Protein AF-A0A1G7AHA1-F1 (afdb_monomer)

Mean predicted aligned error: 15.7 Å

Secondary structure (DSSP, 8-state):
-HHHHHHHHHHHHHHHHHHGGG---HHHHHTSPTTGGGSPPPPPPPHHHHS-SPPP---HHHHHHHHHHHHHHHHHHHHHTS-SS-HHHHHHHHH--PPP-

Radius of gyration: 32.51 Å; Cα contacts (8 Å, |Δi|>4): 3; chains: 1; bounding box: 67×37×73 Å

Sequence (101 aa):
MRLSTSLSCLSLVAALATQSGCAQFPELDAARTPGTEYAPFPAILPLEALVRGAEPRATPEMRAGIEGRVSGLRARAEALQGPVVPATDRTRMDDGVTLPE

Structure (mmCIF, N/CA/C/O backbone):
data_AF-A0A1G7AHA1-F1
#
_entry.id   AF-A0A1G7AHA1-F1
#
loop_
_atom_site.group_PDB
_atom_site.id
_atom_site.type_symbol
_atom_site.label_atom_id
_atom_site.label_alt_id
_atom_site.label_comp_id
_atom_site.label_asym_id
_atom_site.label_entity_id
_atom_site.label_seq_id
_atom_site.pdbx_PDB_ins_code
_atom_site.Cartn_x
_atom_site.Cartn_y
_atom_site.Cartn_z
_atom_site.occupancy
_atom_site.B_iso_or_equiv
_atom_site.auth_seq_id
_atom_site.auth_comp_id
_atom_site.auth_asym_id
_atom_site.auth_atom_id
_atom_site.pdbx_PDB_model_num
ATOM 1 N N . MET A 1 1 ? -50.561 15.779 -21.201 1.00 52.75 1 MET A N 1
ATOM 2 C CA . MET A 1 1 ? -49.425 16.722 -21.354 1.00 52.75 1 MET A CA 1
ATOM 3 C C . MET A 1 1 ? -48.235 16.381 -20.459 1.00 52.75 1 MET A C 1
ATOM 5 O O . MET A 1 1 ? -47.172 16.194 -21.020 1.00 52.75 1 MET A O 1
ATOM 9 N N . ARG A 1 2 ? -48.384 16.197 -19.134 1.00 54.19 2 ARG A N 1
ATOM 10 C CA . ARG A 1 2 ? -47.253 15.903 -18.215 1.00 54.19 2 ARG A CA 1
ATOM 11 C C . ARG A 1 2 ? -46.451 14.630 -18.549 1.00 54.19 2 ARG A C 1
ATOM 13 O O . ARG A 1 2 ? -45.232 14.644 -18.462 1.00 54.19 2 ARG A O 1
ATOM 20 N N . LEU A 1 3 ? -47.123 13.569 -19.007 1.00 57.00 3 LEU A N 1
ATOM 21 C CA . LEU A 1 3 ? -46.481 12.297 -19.381 1.00 57.00 3 LEU A CA 1
ATOM 22 C C . LEU A 1 3 ? -45.576 12.421 -20.625 1.0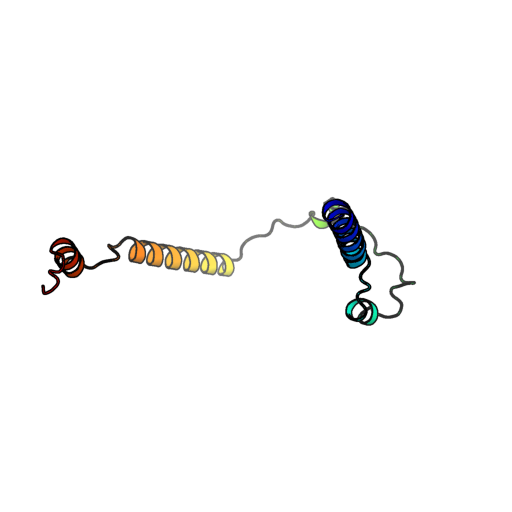0 57.00 3 LEU A C 1
ATOM 24 O O . LEU A 1 3 ? -44.521 11.801 -20.692 1.00 57.00 3 LEU A O 1
ATOM 28 N N . SER A 1 4 ? -45.971 13.267 -21.585 1.00 58.91 4 SER A N 1
ATOM 29 C CA . SER A 1 4 ? -45.209 13.520 -22.816 1.00 58.91 4 SER A CA 1
ATOM 30 C C . SER A 1 4 ? -43.960 14.357 -22.542 1.00 58.91 4 SER A C 1
ATOM 32 O O . SER A 1 4 ? -42.920 14.120 -23.147 1.00 58.91 4 SER A O 1
ATOM 34 N N . THR A 1 5 ? -44.042 15.311 -21.608 1.00 66.31 5 THR A N 1
ATOM 35 C CA . THR A 1 5 ? -42.889 16.111 -21.175 1.00 66.31 5 THR A CA 1
ATOM 3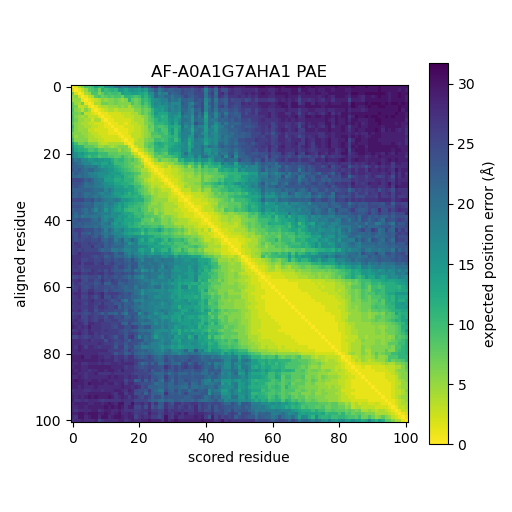6 C C . THR A 1 5 ? -41.889 15.258 -20.388 1.00 66.31 5 THR A C 1
ATOM 38 O O . THR A 1 5 ? -40.688 15.383 -20.602 1.00 66.31 5 THR A O 1
ATOM 41 N N . SER A 1 6 ? -42.369 14.334 -19.543 1.00 68.94 6 SER A N 1
ATOM 42 C CA . SER A 1 6 ? -41.511 13.388 -18.811 1.00 68.94 6 SER A CA 1
ATOM 43 C C . SER A 1 6 ? -40.770 12.413 -19.728 1.00 68.94 6 SER A C 1
ATOM 45 O O . SER A 1 6 ? -39.582 12.186 -19.510 1.00 68.94 6 SER A O 1
ATOM 47 N N . LEU A 1 7 ? -41.426 11.879 -20.768 1.00 72.56 7 LEU A N 1
ATOM 48 C CA . LEU A 1 7 ? -40.762 11.010 -21.750 1.00 72.56 7 LEU A CA 1
ATOM 49 C C . LEU A 1 7 ? -39.663 11.760 -22.518 1.00 72.56 7 LEU A C 1
ATOM 51 O O . LEU A 1 7 ? -38.560 11.245 -22.673 1.00 72.56 7 LEU A O 1
ATOM 55 N N . SER A 1 8 ? -39.941 12.997 -22.943 1.00 79.19 8 SER A N 1
ATOM 56 C CA . SER A 1 8 ? -38.980 13.811 -23.696 1.00 79.19 8 SER A CA 1
ATOM 57 C C . SER A 1 8 ? -37.762 14.215 -22.854 1.00 79.19 8 SER A C 1
ATOM 59 O O . SER A 1 8 ? -36.641 14.206 -23.360 1.00 79.19 8 SER A O 1
ATOM 61 N N . CYS A 1 9 ? -37.954 14.522 -21.564 1.00 81.69 9 CYS A N 1
ATOM 62 C CA . CYS A 1 9 ? -36.843 14.780 -20.643 1.00 81.69 9 CYS A CA 1
ATOM 63 C C . CYS A 1 9 ? -35.980 13.533 -20.415 1.00 81.69 9 CYS A C 1
ATOM 65 O O . CYS A 1 9 ? -34.758 13.643 -20.377 1.00 81.69 9 CYS A O 1
ATOM 67 N N . LEU A 1 10 ? -36.593 12.350 -20.292 1.00 85.12 10 LEU A N 1
ATOM 68 C CA . LEU A 1 10 ? -35.856 11.102 -20.084 1.00 85.12 10 LEU A CA 1
ATOM 69 C C . LEU A 1 10 ? -34.963 10.764 -21.290 1.00 85.12 10 LEU A C 1
ATOM 71 O O . LEU A 1 10 ? -33.800 10.408 -21.110 1.00 85.12 10 LEU A O 1
ATOM 75 N N . SER A 1 11 ? -35.475 10.934 -22.513 1.00 83.69 11 SER A N 1
ATOM 76 C CA . SER A 1 11 ? -34.692 10.735 -23.740 1.00 83.69 11 SER A CA 1
ATOM 77 C C . SER A 1 11 ? -33.528 11.722 -23.864 1.00 83.69 11 SER A C 1
ATOM 79 O O . SER A 1 11 ? -32.438 11.325 -24.270 1.00 83.69 11 SER A O 1
ATOM 81 N N . LEU A 1 12 ? -33.727 12.987 -23.477 1.00 86.19 12 LEU A N 1
ATOM 82 C CA . LEU A 1 12 ? -32.665 13.996 -23.490 1.00 86.19 12 LEU A CA 1
ATOM 83 C C . LEU A 1 12 ? -31.546 13.644 -22.496 1.00 86.19 12 LEU A C 1
ATOM 85 O O . LEU A 1 12 ? -30.374 13.672 -22.856 1.00 86.19 12 LEU A O 1
ATOM 89 N N . VAL A 1 13 ? -31.898 13.253 -21.268 1.00 85.56 13 VAL A N 1
ATOM 90 C CA . VAL A 1 13 ? -30.916 12.859 -20.243 1.00 85.56 13 VAL A CA 1
ATOM 91 C C . VAL A 1 13 ? -30.122 11.623 -20.676 1.00 85.56 13 VAL A C 1
ATOM 93 O O . VAL A 1 13 ? -28.905 11.595 -20.507 1.00 85.56 13 VAL A O 1
ATOM 96 N N . ALA A 1 14 ? -30.778 10.631 -21.285 1.00 83.00 14 ALA A N 1
ATOM 97 C CA . ALA A 1 14 ? -30.103 9.442 -21.801 1.00 83.00 14 ALA A CA 1
ATOM 98 C C . ALA A 1 14 ? -29.090 9.778 -22.914 1.00 83.00 14 ALA A C 1
ATOM 100 O O . ALA A 1 14 ? -27.978 9.254 -22.897 1.00 83.00 14 ALA A O 1
ATOM 101 N N . ALA A 1 15 ? -29.435 10.688 -23.832 1.00 81.12 15 ALA A N 1
ATOM 102 C CA . ALA A 1 15 ? -28.537 11.120 -24.906 1.00 81.12 15 ALA A CA 1
ATOM 103 C C . ALA A 1 15 ? -27.302 11.880 -24.383 1.00 81.12 15 ALA A C 1
ATOM 105 O O . ALA A 1 15 ? -26.191 11.669 -24.869 1.00 81.12 15 ALA A O 1
ATOM 106 N N . LEU A 1 16 ? -27.467 12.730 -23.362 1.00 78.12 16 LEU A N 1
ATOM 107 C CA . LEU A 1 16 ? -26.335 13.419 -22.730 1.00 78.12 16 LEU A CA 1
ATOM 108 C C . LEU A 1 16 ? -25.431 12.444 -21.956 1.00 78.12 16 LEU A C 1
ATOM 110 O O . LEU A 1 16 ? -24.211 12.599 -21.976 1.00 78.12 16 LEU A O 1
ATOM 114 N N . ALA A 1 17 ? -26.007 11.422 -21.316 1.00 77.69 17 ALA A N 1
ATOM 115 C CA . ALA A 1 17 ? -25.249 10.412 -20.578 1.00 77.69 17 ALA A CA 1
ATOM 116 C C . ALA A 1 17 ? -24.394 9.517 -21.493 1.00 77.69 17 ALA A C 1
ATOM 118 O O . ALA A 1 17 ? -23.300 9.117 -21.110 1.00 77.69 17 ALA A O 1
ATOM 119 N N . THR A 1 18 ? -24.835 9.230 -22.722 1.00 72.94 18 THR A N 1
ATOM 120 C CA . THR A 1 18 ? -24.024 8.453 -23.677 1.00 72.94 18 THR A CA 1
ATOM 121 C C . THR A 1 18 ? -22.813 9.222 -24.210 1.00 72.94 18 THR A C 1
ATOM 123 O O . THR A 1 18 ? -21.837 8.603 -24.628 1.00 72.94 18 THR A O 1
ATOM 126 N N . GLN A 1 19 ? -22.822 10.559 -24.142 1.00 68.81 19 GLN A N 1
ATOM 127 C CA . GLN A 1 19 ? -21.712 11.382 -24.625 1.00 68.81 19 GLN A CA 1
ATOM 128 C C . GLN A 1 19 ? -20.500 11.377 -23.675 1.00 68.81 19 GLN A C 1
ATOM 130 O O . GLN A 1 19 ? -19.386 11.647 -24.118 1.00 68.81 19 GLN A O 1
ATOM 135 N N . SER A 1 20 ? -20.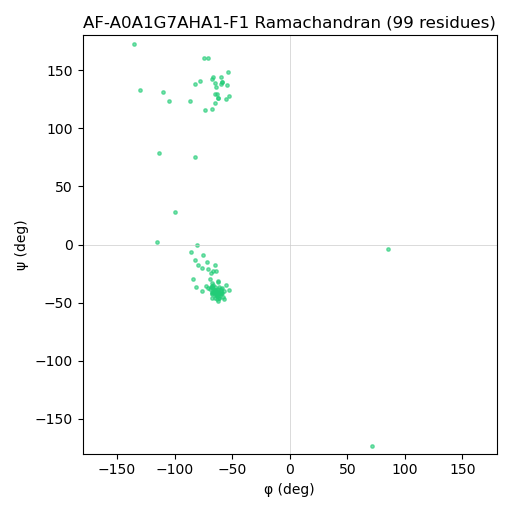671 11.025 -22.391 1.00 63.47 20 SER A N 1
ATOM 136 C CA . SER A 1 20 ? -19.553 10.960 -21.432 1.00 63.47 20 SER A CA 1
ATOM 137 C C . SER A 1 20 ? -18.610 9.777 -21.675 1.00 63.47 20 SER A C 1
ATOM 139 O O . SER A 1 20 ? -17.504 9.764 -21.144 1.00 63.47 20 SER A O 1
ATOM 141 N N . GLY A 1 21 ? -19.024 8.790 -22.478 1.00 63.56 21 GLY A N 1
ATOM 142 C CA . GLY A 1 21 ? -18.159 7.696 -22.933 1.00 63.56 21 GLY A CA 1
ATOM 143 C C . GLY A 1 21 ? -17.234 8.078 -24.095 1.00 63.56 21 GLY A C 1
ATOM 144 O O . GLY A 1 21 ? -16.237 7.402 -24.321 1.00 63.56 21 GLY A O 1
ATOM 145 N N . CYS A 1 22 ? -17.529 9.173 -24.806 1.00 67.31 22 CYS A N 1
ATOM 146 C CA . CYS A 1 22 ? -16.697 9.730 -25.879 1.00 67.31 22 CYS A CA 1
ATOM 147 C C . CYS A 1 22 ? -15.847 10.915 -25.390 1.00 67.31 22 CYS A C 1
ATOM 149 O O . CYS A 1 22 ? -15.545 11.824 -26.164 1.00 67.31 22 CYS A O 1
ATOM 151 N N . ALA A 1 23 ? -15.491 10.940 -24.102 1.00 68.56 23 ALA A N 1
ATOM 152 C CA . ALA A 1 23 ? -14.605 11.959 -23.562 1.00 68.56 23 ALA A CA 1
ATOM 153 C C . ALA A 1 23 ? -13.196 11.776 -24.145 1.00 68.56 23 ALA A C 1
ATOM 155 O O . ALA A 1 23 ? -12.545 10.752 -23.937 1.00 68.56 23 ALA A O 1
ATOM 156 N N . GLN A 1 24 ? -12.736 12.779 -24.889 1.00 69.44 24 GLN A N 1
ATOM 157 C CA . GLN A 1 24 ? -11.316 12.947 -25.168 1.00 69.44 24 GLN A CA 1
ATOM 158 C C . GLN A 1 24 ? -10.631 13.293 -23.839 1.00 69.44 24 GLN A C 1
ATOM 160 O O . GLN A 1 24 ? -11.229 13.989 -23.016 1.00 69.44 24 GLN A O 1
ATOM 165 N N . PHE A 1 25 ? -9.409 12.808 -23.621 1.00 80.31 25 PHE A N 1
ATOM 166 C CA . PHE A 1 25 ? -8.614 13.113 -22.428 1.00 80.31 25 PHE A CA 1
ATOM 167 C C . PHE A 1 25 ? -7.395 13.933 -22.863 1.00 80.31 25 PHE A C 1
ATOM 169 O O . PHE A 1 25 ? -6.308 13.369 -23.007 1.00 80.31 25 PHE A O 1
ATOM 176 N N . PRO A 1 26 ? -7.559 15.248 -23.116 1.00 75.31 26 PRO A N 1
ATOM 177 C CA . PRO A 1 26 ? -6.512 16.084 -23.694 1.00 75.31 26 PRO A CA 1
ATOM 178 C C . PRO A 1 26 ? -5.211 16.043 -22.897 1.00 75.31 26 PRO A C 1
ATOM 180 O O . PRO A 1 26 ? -4.134 16.076 -23.482 1.00 75.31 26 PRO A O 1
ATOM 183 N N . GLU A 1 27 ? -5.299 15.933 -21.572 1.00 82.00 27 GLU A N 1
ATOM 184 C CA . GLU A 1 27 ? -4.143 15.854 -20.683 1.00 82.00 27 GLU A CA 1
ATOM 185 C C . GLU A 1 27 ? -3.358 14.547 -20.875 1.00 82.00 27 GLU A C 1
ATOM 187 O O . GLU A 1 27 ? -2.129 14.557 -20.819 1.00 82.00 27 GLU A O 1
ATOM 192 N N . LEU A 1 28 ? -4.045 13.427 -21.139 1.00 77.38 28 LEU A N 1
ATOM 193 C CA . LEU A 1 28 ? -3.408 12.137 -21.430 1.00 77.38 28 LEU A CA 1
ATOM 194 C C . LEU A 1 28 ? -2.851 12.094 -22.854 1.00 77.38 28 LEU A C 1
ATOM 196 O O . LEU A 1 28 ? -1.750 11.588 -23.068 1.00 77.38 28 LEU A O 1
ATOM 200 N N . ASP A 1 29 ? -3.580 12.653 -23.817 1.00 76.56 29 ASP A N 1
ATOM 201 C CA . ASP A 1 29 ? -3.132 12.734 -25.206 1.00 76.56 29 ASP A CA 1
ATOM 202 C C . ASP A 1 29 ? -1.887 13.624 -25.340 1.00 76.56 29 ASP A C 1
ATOM 204 O O . ASP A 1 29 ? -0.946 13.269 -26.053 1.00 76.56 29 ASP A O 1
ATOM 208 N N . ALA A 1 30 ? -1.833 14.735 -24.596 1.00 80.75 30 ALA A N 1
ATOM 209 C CA . ALA A 1 30 ? -0.672 15.622 -24.532 1.00 80.75 30 ALA A CA 1
ATOM 210 C C . ALA A 1 30 ? 0.539 14.988 -23.826 1.00 80.75 30 ALA A C 1
ATOM 212 O O . ALA A 1 30 ? 1.675 15.370 -24.101 1.00 80.75 30 ALA A O 1
ATOM 213 N N . ALA A 1 31 ? 0.320 14.009 -22.941 1.00 84.88 31 ALA A N 1
ATOM 214 C CA . ALA A 1 31 ? 1.385 13.277 -22.257 1.00 84.88 31 ALA A CA 1
ATOM 215 C C . ALA A 1 31 ? 2.016 12.163 -23.116 1.00 84.88 31 ALA A C 1
ATOM 217 O O . ALA A 1 31 ? 2.927 11.469 -22.655 1.00 84.88 31 ALA A O 1
ATOM 218 N N . ARG A 1 32 ? 1.556 11.965 -24.360 1.00 81.81 32 ARG A N 1
ATOM 219 C CA . ARG A 1 32 ? 2.111 10.947 -25.254 1.00 81.81 32 ARG A CA 1
ATOM 220 C C . ARG A 1 32 ? 3.563 11.275 -25.606 1.00 81.81 32 ARG A C 1
ATOM 222 O O . ARG A 1 32 ? 3.883 12.365 -26.071 1.00 81.81 32 ARG A O 1
ATOM 229 N N . THR A 1 33 ? 4.446 10.296 -25.436 1.00 86.00 33 THR A N 1
ATOM 230 C CA . THR A 1 33 ? 5.838 10.409 -25.880 1.00 86.00 33 THR A CA 1
ATOM 231 C C . THR A 1 33 ? 5.889 10.576 -27.411 1.00 86.00 33 THR A C 1
ATOM 233 O O . THR A 1 33 ? 5.311 9.744 -28.118 1.00 86.00 33 THR A O 1
ATOM 236 N N . PRO A 1 34 ? 6.554 11.616 -27.954 1.00 84.38 34 PRO A N 1
ATOM 237 C CA . PRO A 1 34 ? 6.666 11.808 -29.400 1.00 84.38 34 PRO A CA 1
ATOM 238 C C . PRO A 1 34 ? 7.340 10.621 -30.096 1.00 84.38 34 PRO A C 1
ATOM 240 O O . PRO A 1 34 ? 8.323 10.082 -29.587 1.00 84.38 34 PRO A O 1
ATOM 243 N N . GLY A 1 35 ? 6.836 10.230 -31.268 1.00 83.06 35 GLY A N 1
ATOM 244 C CA . GLY A 1 35 ? 7.405 9.150 -32.078 1.00 83.06 35 GLY A CA 1
ATOM 245 C C . GLY A 1 35 ? 6.921 7.747 -31.702 1.00 83.06 35 GLY A C 1
ATOM 246 O O . GLY A 1 35 ? 7.253 6.791 -32.401 1.00 83.06 35 GLY A O 1
ATOM 247 N N . THR A 1 36 ? 6.101 7.604 -30.655 1.00 86.56 36 THR A N 1
ATOM 248 C CA . THR A 1 36 ? 5.501 6.311 -30.271 1.00 86.56 36 THR A CA 1
ATOM 249 C C . THR A 1 36 ? 4.467 5.844 -31.298 1.00 86.56 36 THR A C 1
ATOM 251 O O . THR A 1 36 ? 4.285 4.651 -31.505 1.00 86.56 36 THR A O 1
ATOM 254 N N . GLU A 1 37 ? 3.810 6.780 -31.980 1.00 86.25 37 GLU A N 1
ATOM 255 C CA . GLU A 1 37 ? 2.810 6.531 -33.020 1.00 86.25 37 GLU A CA 1
ATOM 256 C C . GLU A 1 37 ? 3.369 5.820 -34.264 1.00 86.25 37 GLU A C 1
ATOM 258 O O . GLU A 1 37 ? 2.619 5.150 -34.971 1.00 86.25 37 GLU A O 1
ATOM 263 N N . TYR A 1 38 ? 4.680 5.927 -34.500 1.00 89.81 38 TYR A N 1
ATOM 264 C CA . TYR A 1 38 ? 5.389 5.243 -35.587 1.00 89.81 38 TYR A CA 1
ATOM 265 C C . TYR A 1 38 ? 6.411 4.225 -35.070 1.00 89.81 38 TYR A C 1
ATOM 267 O O . TYR A 1 38 ? 7.129 3.612 -35.864 1.00 89.81 38 TYR A O 1
ATOM 275 N N . ALA A 1 39 ? 6.508 4.052 -33.750 1.00 90.56 39 ALA A N 1
ATOM 276 C CA . ALA A 1 39 ? 7.428 3.099 -33.161 1.00 90.56 39 ALA A CA 1
ATOM 277 C C . ALA A 1 39 ? 6.987 1.666 -33.502 1.00 90.56 39 ALA A C 1
ATOM 279 O O . ALA A 1 39 ? 5.788 1.367 -33.507 1.00 90.56 39 ALA A O 1
ATOM 280 N N . PRO A 1 40 ? 7.934 0.750 -33.761 1.00 91.38 40 PRO A N 1
ATOM 281 C CA . PRO A 1 40 ? 7.618 -0.663 -33.872 1.00 91.38 40 PRO A CA 1
ATOM 282 C C . PRO A 1 40 ? 6.880 -1.143 -32.622 1.00 91.38 40 PRO A C 1
ATOM 284 O O . PRO A 1 40 ? 7.261 -0.808 -31.497 1.00 91.38 40 PRO A O 1
ATOM 287 N N . PHE A 1 41 ? 5.840 -1.952 -32.819 1.00 87.69 41 PHE A N 1
ATOM 288 C CA . PHE A 1 41 ? 5.143 -2.575 -31.703 1.00 87.69 41 PHE A CA 1
ATOM 289 C C . PHE A 1 41 ? 6.131 -3.440 -30.898 1.00 87.69 41 PHE A C 1
ATOM 291 O O . PHE A 1 41 ? 6.962 -4.129 -31.503 1.00 87.69 41 PHE A O 1
ATOM 298 N N . PRO A 1 42 ? 6.079 -3.419 -29.555 1.00 87.19 42 PRO A N 1
ATOM 299 C CA . PRO A 1 42 ? 6.983 -4.220 -28.745 1.00 87.19 42 PRO A CA 1
ATOM 300 C C . PRO A 1 42 ? 6.818 -5.712 -29.047 1.00 87.19 42 PRO A C 1
ATOM 302 O O . PRO A 1 42 ? 5.715 -6.206 -29.281 1.00 87.19 42 PRO A O 1
ATOM 305 N N . ALA A 1 43 ? 7.924 -6.452 -29.005 1.00 90.25 43 ALA A N 1
ATOM 306 C CA . ALA A 1 43 ? 7.875 -7.899 -29.139 1.00 90.25 43 ALA A CA 1
ATOM 307 C C . ALA A 1 43 ? 7.123 -8.506 -27.943 1.00 90.25 43 ALA A C 1
ATOM 309 O O . ALA A 1 43 ? 7.519 -8.320 -26.791 1.00 90.25 43 ALA A O 1
ATOM 310 N N . ILE A 1 44 ? 6.048 -9.248 -28.215 1.00 89.88 44 ILE A N 1
ATOM 311 C CA . ILE A 1 44 ? 5.364 -10.035 -27.187 1.00 89.88 44 ILE A CA 1
ATOM 312 C C . ILE A 1 44 ? 6.241 -11.245 -26.859 1.00 89.88 44 ILE A C 1
ATOM 314 O O . ILE A 1 44 ? 6.493 -12.092 -27.717 1.00 89.88 44 ILE A O 1
ATOM 318 N N . LEU A 1 45 ? 6.724 -11.316 -25.619 1.00 89.81 45 LEU A N 1
ATOM 319 C CA . LEU A 1 45 ? 7.507 -12.452 -25.142 1.00 89.81 45 LEU A CA 1
ATOM 320 C C . LEU A 1 45 ? 6.576 -13.597 -24.706 1.00 89.81 45 LEU A C 1
ATOM 322 O O . LEU A 1 45 ? 5.579 -13.334 -24.030 1.00 89.81 45 LEU A O 1
ATOM 326 N N . PRO A 1 46 ? 6.893 -14.863 -25.037 1.00 90.31 46 PRO A N 1
ATOM 327 C CA . PRO A 1 46 ? 6.165 -16.017 -24.512 1.00 90.31 46 PRO A CA 1
ATOM 328 C C . PRO A 1 46 ? 6.223 -16.067 -22.983 1.00 90.31 46 PRO A C 1
ATOM 330 O O . PRO A 1 46 ? 7.283 -15.833 -22.393 1.00 90.31 46 PRO A O 1
ATOM 333 N N . LEU A 1 47 ? 5.114 -16.429 -22.331 1.00 88.06 47 LEU A N 1
ATOM 334 C CA . LEU A 1 47 ? 5.045 -16.501 -20.867 1.00 88.06 47 LEU A CA 1
ATOM 335 C C . LEU A 1 47 ? 6.074 -17.494 -20.313 1.00 88.06 47 LEU A C 1
ATOM 337 O O . LEU A 1 47 ? 6.748 -17.217 -19.325 1.00 88.06 47 LEU A O 1
ATOM 341 N N . GLU A 1 48 ? 6.271 -18.608 -21.012 1.00 87.56 48 GLU A N 1
ATOM 342 C CA . GLU A 1 48 ? 7.224 -19.672 -20.692 1.00 87.56 48 GLU A CA 1
ATOM 343 C C . GLU A 1 48 ? 8.682 -19.207 -20.778 1.00 87.56 48 GLU A C 1
ATOM 345 O O . GLU A 1 48 ? 9.577 -19.899 -20.292 1.00 87.56 48 GLU A O 1
ATOM 350 N N . ALA A 1 49 ? 8.957 -18.081 -21.442 1.00 85.12 49 ALA A N 1
ATOM 351 C CA . ALA A 1 49 ? 10.270 -17.445 -21.432 1.00 85.12 49 ALA A CA 1
ATOM 352 C C . ALA A 1 49 ? 10.450 -16.539 -20.204 1.00 85.12 49 ALA A C 1
ATOM 354 O O . ALA A 1 49 ? 11.566 -16.407 -19.712 1.00 85.12 49 ALA A O 1
ATOM 355 N N . LEU A 1 50 ? 9.363 -15.959 -19.684 1.00 84.81 50 LEU A N 1
ATOM 356 C CA . LEU A 1 50 ? 9.380 -15.063 -18.524 1.00 84.81 50 LEU A CA 1
ATOM 357 C C . LEU A 1 50 ? 9.426 -15.820 -17.194 1.00 84.81 50 LEU A C 1
ATOM 359 O O . LEU A 1 50 ? 10.084 -15.383 -16.256 1.00 84.81 50 LEU A O 1
ATOM 363 N N . VAL A 1 51 ? 8.745 -16.964 -17.110 1.00 87.56 51 VAL A N 1
ATOM 364 C CA . VAL A 1 51 ? 8.681 -17.772 -15.877 1.00 87.56 51 VAL A CA 1
ATOM 365 C C . VAL A 1 51 ? 9.855 -18.740 -15.728 1.00 87.56 51 VAL A C 1
ATOM 367 O O . VAL A 1 51 ? 9.995 -19.396 -14.699 1.00 87.56 51 VAL A O 1
ATOM 370 N N . ARG A 1 52 ? 10.720 -18.848 -16.744 1.00 83.12 52 ARG A N 1
ATOM 371 C CA . ARG A 1 52 ? 11.884 -19.740 -16.726 1.00 83.12 52 ARG A CA 1
ATOM 372 C C . ARG A 1 52 ? 13.034 -19.075 -15.977 1.00 83.12 52 ARG A C 1
ATOM 374 O O . ARG A 1 52 ? 13.983 -18.574 -16.571 1.00 83.12 52 ARG A O 1
ATOM 381 N N . GLY A 1 53 ? 12.923 -19.057 -14.659 1.00 81.88 53 GLY A N 1
ATOM 382 C CA . GLY A 1 53 ? 13.933 -18.532 -13.752 1.00 81.88 53 GLY A CA 1
ATOM 383 C C . GLY A 1 53 ? 14.158 -19.467 -12.574 1.00 81.88 53 GLY A C 1
ATOM 384 O O . GLY A 1 53 ? 13.447 -20.454 -12.391 1.00 81.88 53 GLY A O 1
ATOM 385 N N . ALA A 1 54 ? 15.166 -19.154 -11.764 1.00 83.62 54 ALA A N 1
ATOM 386 C CA . ALA A 1 54 ? 15.275 -19.773 -10.454 1.00 83.62 54 ALA A CA 1
ATOM 387 C C . ALA A 1 54 ? 14.065 -19.359 -9.608 1.00 83.62 54 ALA A C 1
ATOM 389 O O . ALA A 1 54 ? 13.702 -18.181 -9.581 1.00 83.62 54 ALA A O 1
ATOM 390 N N . GLU A 1 55 ? 13.471 -20.323 -8.907 1.00 86.56 55 GLU A N 1
ATOM 391 C CA . GLU A 1 55 ? 12.406 -20.047 -7.946 1.00 86.56 55 GLU A CA 1
ATOM 392 C C . GLU A 1 55 ? 12.865 -18.976 -6.946 1.00 86.56 55 GLU A C 1
ATOM 394 O O . GLU A 1 55 ? 13.934 -19.142 -6.340 1.00 86.56 55 GLU A O 1
ATOM 399 N N . PRO A 1 56 ? 12.098 -17.889 -6.745 1.00 86.19 56 PRO A N 1
ATOM 400 C CA . PRO A 1 56 ? 12.444 -16.865 -5.775 1.00 86.19 56 PRO A CA 1
ATOM 401 C C . PRO A 1 56 ? 12.628 -17.478 -4.385 1.00 86.19 56 PRO A C 1
ATOM 403 O O . PRO A 1 56 ? 11.748 -18.154 -3.849 1.00 86.19 56 PRO A O 1
ATOM 406 N N . ARG A 1 57 ? 13.787 -17.236 -3.770 1.00 92.19 57 ARG A N 1
ATOM 407 C CA . ARG A 1 57 ? 14.080 -17.684 -2.405 1.00 92.19 57 ARG A CA 1
ATOM 408 C C . ARG A 1 57 ? 14.131 -16.479 -1.487 1.00 92.19 57 ARG A C 1
ATOM 410 O O . ARG A 1 57 ? 14.814 -15.502 -1.776 1.00 92.19 57 ARG A O 1
ATOM 417 N N . ALA A 1 58 ? 13.422 -16.568 -0.366 1.00 93.44 58 ALA A N 1
ATOM 418 C CA . ALA A 1 58 ? 13.495 -15.545 0.663 1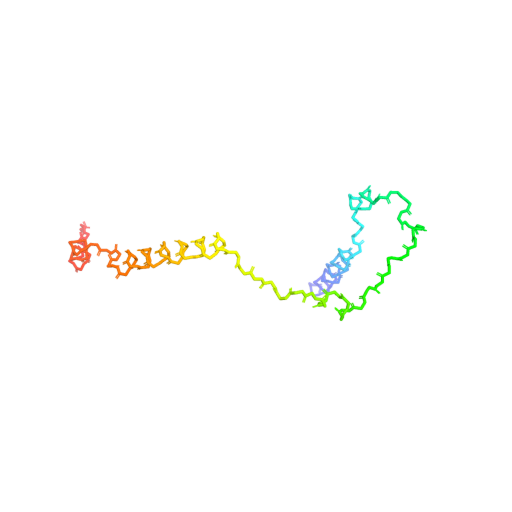.00 93.44 58 ALA A CA 1
ATOM 419 C C . ALA A 1 58 ? 14.916 -15.482 1.233 1.00 93.44 58 ALA A C 1
ATOM 421 O O . ALA A 1 58 ? 15.471 -16.511 1.636 1.00 93.44 58 ALA A O 1
ATOM 422 N N . THR A 1 59 ? 15.481 -14.278 1.293 1.00 96.38 59 THR A N 1
ATOM 423 C CA . THR A 1 59 ? 16.746 -14.053 1.992 1.00 96.38 59 THR A CA 1
ATOM 424 C C . THR A 1 59 ? 16.535 -14.163 3.508 1.00 96.38 59 THR A C 1
ATOM 426 O O . THR A 1 59 ? 15.397 -14.043 3.987 1.00 96.38 59 THR A O 1
ATOM 429 N N . PRO A 1 60 ? 17.599 -14.386 4.297 1.00 97.19 60 PRO A N 1
ATOM 430 C CA . PRO A 1 60 ? 17.507 -14.359 5.756 1.00 97.19 60 PRO A CA 1
ATOM 431 C C . PRO A 1 60 ? 16.871 -13.066 6.294 1.00 97.19 60 PRO A C 1
ATOM 433 O O . PRO A 1 60 ? 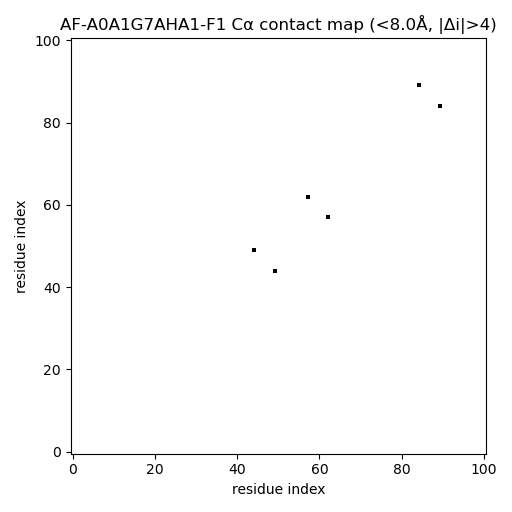16.034 -13.117 7.193 1.00 97.19 60 PRO A O 1
ATOM 436 N N . GLU A 1 61 ? 17.181 -11.919 5.691 1.00 97.31 61 GLU A N 1
ATOM 437 C CA . GLU A 1 61 ? 16.661 -10.603 6.080 1.00 97.31 61 GLU A CA 1
ATOM 438 C C . GLU A 1 61 ? 15.158 -10.491 5.804 1.00 97.31 61 GLU A C 1
ATOM 440 O O . GLU A 1 61 ? 14.401 -10.019 6.654 1.00 97.31 61 GLU A O 1
ATOM 445 N N . MET A 1 62 ? 14.696 -10.979 4.644 1.00 97.44 62 MET A N 1
ATOM 446 C CA . MET A 1 62 ? 13.265 -11.032 4.324 1.00 97.44 62 MET A CA 1
ATOM 447 C C . MET A 1 62 ? 12.502 -11.890 5.336 1.00 97.44 62 MET A C 1
ATOM 449 O O . MET A 1 62 ? 11.421 -11.505 5.787 1.00 97.44 62 MET A O 1
ATOM 453 N N . ARG A 1 63 ? 13.069 -13.044 5.712 1.00 97.56 63 ARG A N 1
ATOM 454 C CA . ARG A 1 63 ? 12.472 -13.936 6.713 1.00 97.56 63 ARG A CA 1
ATOM 455 C C . ARG A 1 63 ? 12.372 -13.255 8.072 1.00 97.56 63 ARG A C 1
ATOM 457 O O . ARG A 1 63 ? 11.281 -13.222 8.635 1.00 97.56 63 ARG A O 1
ATOM 464 N N . ALA A 1 64 ? 13.456 -12.639 8.538 1.00 97.69 64 ALA A N 1
ATOM 465 C CA . ALA A 1 64 ? 13.474 -11.906 9.801 1.00 97.69 64 ALA A CA 1
ATOM 466 C C . ALA A 1 64 ? 12.435 -10.769 9.821 1.00 97.69 64 ALA A C 1
ATOM 468 O O . ALA A 1 64 ? 11.710 -10.597 10.802 1.00 97.69 64 ALA A O 1
ATOM 469 N N . GLY A 1 65 ? 12.292 -10.032 8.713 1.00 98.00 65 GLY A N 1
ATOM 470 C CA . GLY A 1 65 ? 11.276 -8.986 8.580 1.00 98.00 65 GLY A CA 1
ATOM 471 C C . GLY A 1 65 ? 9.842 -9.521 8.671 1.00 98.00 65 GLY A C 1
ATOM 472 O O . GLY A 1 65 ? 8.989 -8.914 9.323 1.00 98.00 65 GLY A O 1
ATOM 473 N N . ILE A 1 66 ? 9.559 -10.673 8.055 1.00 98.00 66 ILE A N 1
ATOM 474 C CA . ILE A 1 66 ? 8.245 -11.327 8.154 1.00 98.00 66 ILE A CA 1
ATOM 475 C C . ILE A 1 66 ? 7.999 -11.832 9.580 1.00 98.00 66 ILE A C 1
ATOM 477 O O . ILE A 1 66 ? 6.928 -11.578 10.130 1.00 98.00 66 ILE A O 1
ATOM 481 N N . GLU A 1 67 ? 8.977 -12.488 10.202 1.00 98.50 67 GLU A N 1
ATOM 482 C CA . GLU A 1 67 ? 8.874 -13.002 11.573 1.00 98.50 67 GLU A CA 1
ATOM 483 C C . GLU A 1 67 ? 8.611 -11.874 12.586 1.00 98.50 67 GLU A C 1
ATOM 485 O O . GLU A 1 67 ? 7.720 -12.001 13.429 1.00 98.50 67 GLU A O 1
ATOM 490 N N . GLY A 1 68 ? 9.284 -10.727 12.443 1.00 98.44 68 GLY A N 1
ATOM 491 C CA . GLY A 1 68 ? 9.035 -9.538 13.266 1.00 98.44 68 GLY A CA 1
ATOM 492 C C . GLY A 1 68 ? 7.640 -8.932 13.062 1.00 98.44 68 GLY A C 1
ATOM 493 O O . GLY A 1 68 ? 6.993 -8.487 14.010 1.00 98.44 68 GLY A O 1
ATOM 494 N N . ARG A 1 69 ? 7.113 -8.950 11.832 1.00 98.19 69 ARG A N 1
ATOM 495 C CA . ARG A 1 69 ? 5.726 -8.524 11.573 1.00 98.19 69 ARG A CA 1
ATOM 496 C C . ARG A 1 69 ? 4.722 -9.481 12.207 1.00 98.19 69 ARG A C 1
ATOM 498 O O . ARG A 1 69 ? 3.734 -9.026 12.780 1.00 98.19 69 ARG A O 1
ATOM 505 N N . VAL A 1 70 ? 4.971 -10.787 12.120 1.00 98.69 70 VAL A N 1
ATOM 506 C CA . VAL A 1 70 ? 4.120 -11.816 12.730 1.00 98.69 70 VAL A CA 1
ATOM 507 C C . VAL A 1 70 ? 4.074 -11.653 14.248 1.00 98.69 70 VAL A C 1
ATOM 509 O O . VAL A 1 70 ? 2.983 -11.674 14.816 1.00 98.69 70 VAL A O 1
ATOM 512 N N . SER A 1 71 ? 5.216 -11.444 14.910 1.00 98.56 71 SER A N 1
ATOM 513 C CA . SER A 1 71 ? 5.246 -11.231 16.362 1.00 98.56 71 SER A CA 1
ATOM 514 C C . SER A 1 71 ? 4.491 -9.962 16.769 1.00 98.56 71 SER A C 1
ATOM 516 O O . SER A 1 71 ? 3.657 -10.013 17.671 1.00 98.56 71 SER A O 1
ATOM 518 N N . GLY A 1 72 ? 4.682 -8.854 16.045 1.00 98.44 72 GLY A N 1
ATOM 519 C CA . GLY A 1 72 ? 3.954 -7.610 16.299 1.00 98.44 72 GLY A CA 1
ATOM 520 C C . GLY A 1 72 ? 2.439 -7.742 16.110 1.00 98.44 72 GLY A C 1
ATOM 521 O O . GLY A 1 72 ? 1.667 -7.179 16.884 1.00 98.44 72 GLY A O 1
ATOM 522 N N . LEU A 1 73 ? 1.991 -8.501 15.105 1.00 98.50 73 LEU A N 1
ATOM 523 C CA . LEU A 1 73 ? 0.565 -8.767 14.894 1.00 98.50 73 LEU A CA 1
ATOM 524 C C . LEU A 1 73 ? -0.034 -9.6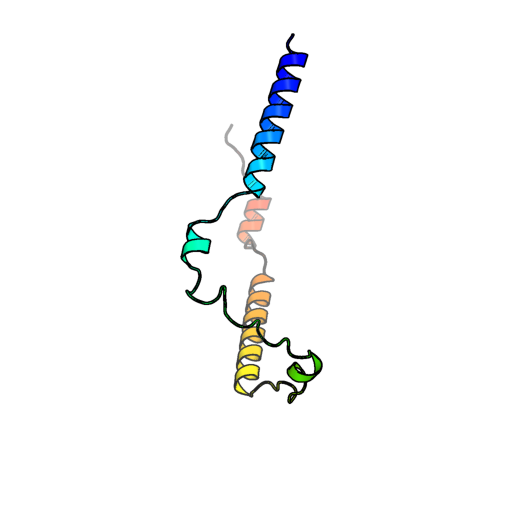28 16.010 1.00 98.50 73 LEU A C 1
ATOM 526 O O . LEU A 1 73 ? -1.135 -9.328 16.464 1.00 98.50 73 LEU A O 1
ATOM 530 N N . ARG A 1 74 ? 0.687 -10.651 16.482 1.00 98.00 74 ARG A N 1
ATOM 531 C CA . ARG A 1 74 ? 0.244 -11.490 17.607 1.00 98.00 74 ARG A CA 1
ATOM 532 C C . ARG A 1 74 ? 0.119 -10.685 18.899 1.00 98.00 74 ARG A C 1
ATOM 534 O O . ARG A 1 74 ? -0.938 -10.720 19.512 1.00 98.00 74 ARG A O 1
ATOM 541 N N . ALA A 1 75 ? 1.121 -9.869 19.228 1.00 97.62 75 ALA A N 1
ATOM 542 C CA . ALA A 1 75 ? 1.080 -9.003 20.408 1.00 97.62 75 ALA A CA 1
ATOM 543 C C . ALA A 1 75 ? -0.101 -8.014 20.370 1.00 97.62 75 ALA A C 1
ATOM 545 O O . ALA A 1 75 ? -0.773 -7.786 21.373 1.00 97.62 75 ALA A O 1
ATOM 546 N N . ARG A 1 76 ? -0.401 -7.443 19.194 1.00 96.25 76 ARG A N 1
ATOM 547 C CA . ARG A 1 76 ? -1.589 -6.590 19.020 1.00 96.25 76 ARG A CA 1
ATOM 548 C C . ARG A 1 76 ? -2.885 -7.369 19.204 1.00 96.25 76 ARG A C 1
ATOM 550 O O . ARG A 1 76 ? -3.798 -6.858 19.837 1.00 96.25 76 ARG A O 1
ATOM 557 N N . ALA A 1 77 ? -2.976 -8.575 18.649 1.00 96.75 77 ALA A N 1
ATOM 558 C CA . ALA A 1 77 ? -4.157 -9.414 18.806 1.00 96.75 77 ALA A CA 1
ATOM 559 C C . ALA A 1 77 ? -4.402 -9.756 20.283 1.00 96.75 77 ALA A C 1
ATOM 561 O O . ALA A 1 77 ? -5.523 -9.601 20.750 1.00 96.75 77 ALA A O 1
ATOM 562 N N . GLU A 1 78 ? -3.357 -10.126 21.025 1.00 95.31 78 GLU A N 1
ATOM 563 C CA . GLU A 1 78 ? -3.427 -10.374 22.472 1.00 95.31 78 GLU A CA 1
ATOM 564 C C . GLU A 1 78 ? -3.926 -9.139 23.235 1.00 95.31 78 GLU A C 1
ATOM 566 O O . GLU A 1 78 ? -4.836 -9.243 24.054 1.00 95.31 78 GLU A O 1
ATOM 571 N N . ALA A 1 79 ? -3.411 -7.949 22.911 1.00 90.69 79 ALA A N 1
ATOM 572 C CA . ALA A 1 79 ? -3.877 -6.701 23.520 1.00 90.69 79 ALA A CA 1
ATOM 573 C C . ALA A 1 79 ? -5.358 -6.397 23.217 1.00 90.69 79 ALA A C 1
ATOM 575 O O . ALA A 1 79 ? -6.052 -5.812 24.047 1.00 90.69 79 ALA A O 1
ATOM 576 N N . LEU A 1 80 ? -5.853 -6.800 22.043 1.00 92.62 80 LEU A N 1
ATOM 577 C CA . LEU A 1 80 ? -7.242 -6.594 21.620 1.00 92.62 80 LEU A CA 1
ATOM 578 C C . LEU A 1 80 ? -8.223 -7.640 22.167 1.00 92.62 80 LEU A C 1
ATOM 580 O O . LEU A 1 80 ? -9.428 -7.426 22.087 1.00 92.62 80 LEU A O 1
ATOM 584 N N . GLN A 1 81 ? -7.746 -8.760 22.714 1.00 90.75 81 GLN A N 1
ATOM 585 C CA . GLN A 1 81 ? -8.609 -9.810 23.271 1.00 90.75 81 GLN A CA 1
ATOM 586 C C . GLN A 1 81 ? -9.221 -9.442 24.633 1.00 90.75 81 GLN A C 1
ATOM 588 O O . GLN A 1 81 ? -10.093 -10.157 25.129 1.00 90.75 81 GLN A O 1
ATOM 593 N N . GLY A 1 82 ? -8.788 -8.336 25.244 1.00 85.75 82 GLY A N 1
ATOM 594 C CA . GLY A 1 82 ? -9.344 -7.837 26.497 1.00 85.75 82 GLY A CA 1
ATOM 595 C C . GLY A 1 82 ? -10.723 -7.172 26.346 1.00 85.75 82 GLY A C 1
ATOM 596 O O . GLY A 1 82 ? -11.114 -6.749 25.256 1.00 85.75 82 GLY A O 1
ATOM 597 N N . PRO A 1 83 ? -11.483 -7.037 27.448 1.00 85.56 83 PRO A N 1
ATOM 598 C CA . PRO A 1 83 ? -12.738 -6.296 27.442 1.00 85.56 83 PRO A CA 1
ATOM 599 C C . PRO A 1 83 ? -12.499 -4.817 27.096 1.00 85.56 83 PRO A C 1
ATO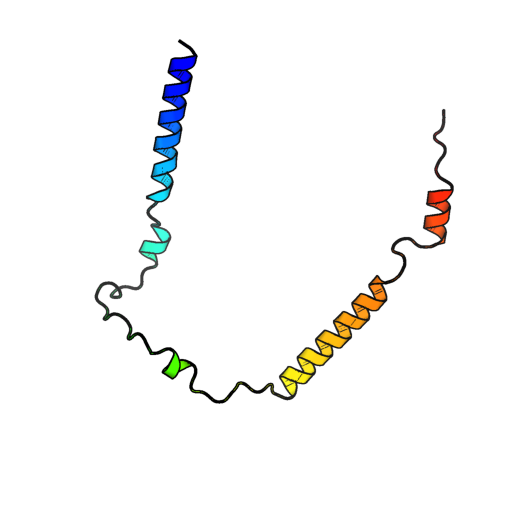M 601 O O . PRO A 1 83 ? -11.738 -4.134 27.773 1.00 85.56 83 PRO A O 1
ATOM 604 N N . VAL A 1 84 ? -13.205 -4.309 26.078 1.00 88.75 84 VAL A N 1
ATOM 605 C CA . VAL A 1 84 ? -13.103 -2.905 25.614 1.00 88.75 84 VAL A CA 1
ATOM 606 C C . VAL A 1 84 ? -13.536 -1.905 26.693 1.00 88.75 84 VAL A C 1
ATOM 608 O O . VAL A 1 84 ? -13.015 -0.797 26.767 1.00 88.75 84 VAL A O 1
ATOM 611 N N . VAL A 1 85 ? -14.483 -2.308 27.543 1.00 90.69 85 VAL A N 1
ATOM 612 C CA . VAL A 1 85 ? -14.966 -1.512 28.679 1.00 90.69 85 VAL 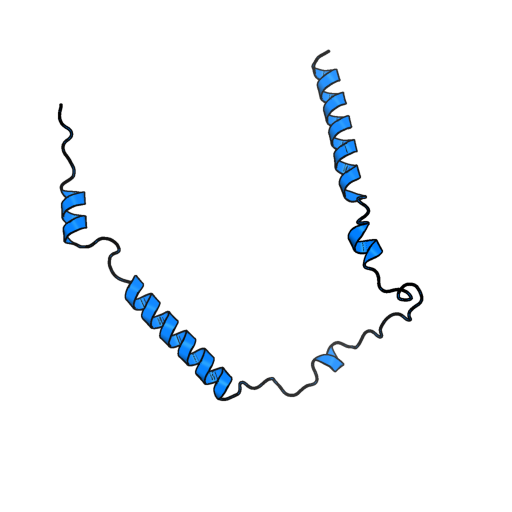A CA 1
ATOM 613 C C . VAL A 1 85 ? -14.378 -2.086 29.975 1.00 90.69 85 VAL A C 1
ATOM 615 O O . VAL A 1 85 ? -14.589 -3.285 30.229 1.00 90.69 85 VAL A O 1
ATOM 618 N N . PRO A 1 86 ? -13.666 -1.279 30.791 1.00 90.06 86 PRO A N 1
ATOM 619 C CA . PRO A 1 86 ? -13.199 -1.678 32.117 1.00 90.06 86 PRO A CA 1
ATOM 620 C C . PRO A 1 86 ? -14.342 -2.208 32.987 1.00 90.06 86 PRO A C 1
ATOM 622 O O . PRO A 1 86 ? -15.482 -1.768 32.861 1.00 90.06 86 PRO A O 1
ATOM 625 N N . ALA A 1 87 ? -14.055 -3.150 33.887 1.00 91.06 87 ALA A N 1
ATOM 626 C CA . ALA A 1 87 ? -15.093 -3.785 34.706 1.00 91.06 87 ALA A CA 1
ATOM 627 C C . ALA A 1 87 ? -15.906 -2.768 35.527 1.00 91.06 87 ALA A C 1
ATOM 629 O O . ALA A 1 87 ? -17.126 -2.866 35.574 1.00 91.06 87 ALA A O 1
ATOM 630 N N . THR A 1 88 ? -15.240 -1.755 36.089 1.00 94.06 88 THR A N 1
ATOM 631 C CA . THR A 1 88 ? -15.876 -0.668 36.849 1.00 94.06 88 THR A CA 1
ATOM 632 C C . THR A 1 88 ? -16.850 0.145 36.002 1.00 94.06 88 THR A C 1
ATOM 634 O O . THR A 1 88 ? -17.943 0.474 36.455 1.00 94.06 88 THR A O 1
ATOM 637 N N . ASP A 1 89 ? -16.473 0.445 34.758 1.00 94.44 89 ASP A N 1
ATOM 638 C CA . ASP A 1 89 ? -17.326 1.187 33.833 1.00 94.44 89 ASP A CA 1
ATOM 639 C C . ASP A 1 89 ? -18.503 0.334 33.366 1.00 94.44 89 ASP A C 1
ATOM 641 O O . ASP A 1 89 ? -19.611 0.849 33.253 1.00 94.44 89 ASP A O 1
ATOM 645 N N . ARG A 1 90 ? -18.290 -0.973 33.155 1.00 94.94 90 ARG A N 1
ATOM 646 C CA . ARG A 1 90 ? -19.365 -1.913 32.817 1.00 94.94 90 ARG A CA 1
ATOM 647 C C . ARG A 1 90 ? -20.400 -1.986 33.938 1.00 94.94 90 ARG A C 1
ATOM 649 O O . ARG A 1 90 ? -21.576 -1.833 33.651 1.00 94.94 90 ARG A O 1
ATOM 656 N N . THR A 1 91 ? -19.967 -2.095 35.196 1.00 95.56 91 THR A N 1
ATOM 657 C CA . THR A 1 91 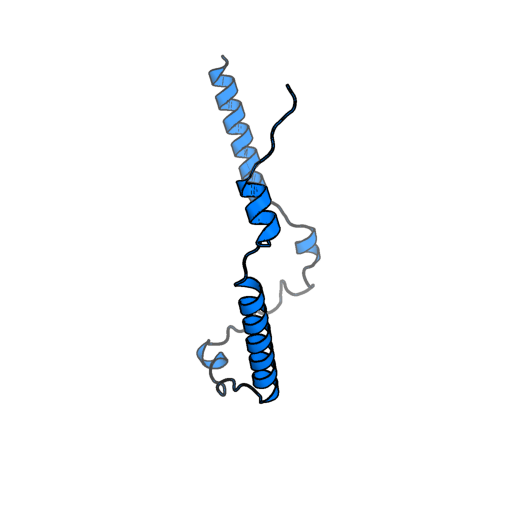? -20.873 -2.038 36.355 1.00 95.56 91 THR A CA 1
ATOM 658 C C . THR A 1 91 ? -21.675 -0.739 36.379 1.00 95.56 91 THR A C 1
ATOM 660 O O . THR A 1 91 ? -22.892 -0.789 36.478 1.00 95.56 91 THR A O 1
ATOM 663 N N . ARG A 1 92 ? -21.035 0.422 36.180 1.00 94.06 92 ARG A N 1
ATOM 664 C CA . ARG A 1 92 ? -21.756 1.705 36.129 1.00 94.06 92 ARG A CA 1
ATOM 665 C C . ARG A 1 92 ? -22.772 1.769 34.982 1.00 94.06 92 ARG A C 1
ATOM 667 O O . ARG A 1 92 ? -23.814 2.397 35.122 1.00 94.06 92 ARG A O 1
ATOM 674 N N . MET A 1 93 ? -22.449 1.183 33.828 1.00 94.50 93 MET A N 1
ATOM 675 C CA . MET A 1 93 ? -23.378 1.105 32.697 1.00 94.50 93 MET A CA 1
ATOM 676 C C . MET A 1 93 ? -24.580 0.212 33.020 1.00 94.50 93 MET A C 1
ATOM 678 O O . MET A 1 93 ? -25.699 0.585 32.676 1.00 94.50 93 MET A O 1
ATOM 682 N N . ASP A 1 94 ? -24.349 -0.920 33.690 1.00 94.88 94 ASP A N 1
ATOM 683 C CA . ASP A 1 94 ? -25.395 -1.852 34.122 1.00 94.88 94 ASP A CA 1
ATOM 684 C C . ASP A 1 94 ? -26.300 -1.233 35.207 1.00 94.88 94 ASP A C 1
ATOM 686 O O . ASP A 1 94 ? -27.511 -1.449 35.187 1.00 94.88 94 ASP A O 1
ATOM 690 N N . ASP A 1 95 ? -25.738 -0.408 36.099 1.00 95.44 95 ASP A N 1
ATOM 691 C CA . ASP A 1 95 ? -26.479 0.351 37.121 1.00 95.44 95 ASP A CA 1
ATOM 692 C C . ASP A 1 95 ? -27.395 1.435 36.508 1.00 95.44 95 ASP A C 1
ATOM 694 O O . ASP A 1 95 ? -28.381 1.852 37.120 1.00 95.44 95 ASP A O 1
ATOM 698 N N . GLY A 1 96 ? -27.097 1.877 35.281 1.00 92.38 96 GLY A N 1
ATOM 699 C CA . GLY A 1 96 ? -27.878 2.870 34.545 1.00 92.38 96 GLY A CA 1
ATOM 700 C C . GLY A 1 96 ? -27.769 4.298 35.098 1.00 92.38 96 GLY A C 1
ATOM 701 O O . GLY A 1 96 ? -26.962 4.611 35.972 1.00 92.38 96 GLY A O 1
ATOM 702 N N . VAL A 1 97 ? -28.576 5.211 34.547 1.00 91.19 97 VAL A N 1
ATOM 703 C CA . VAL A 1 97 ? -28.698 6.593 35.040 1.00 91.19 97 VAL A CA 1
ATOM 704 C C . VAL A 1 97 ? -30.165 6.959 35.225 1.00 91.19 97 VAL A C 1
ATOM 706 O O . VAL A 1 97 ? -30.987 6.736 34.338 1.00 91.19 97 VAL A O 1
ATOM 709 N N . THR A 1 98 ? -30.497 7.545 36.373 1.00 89.50 98 THR A N 1
ATOM 710 C CA . THR A 1 98 ? -31.811 8.146 36.623 1.00 89.50 98 THR A CA 1
ATOM 711 C C . THR A 1 98 ? -31.811 9.582 36.122 1.00 89.50 98 THR A C 1
ATOM 713 O O . THR A 1 98 ? -30.974 10.386 36.543 1.00 89.50 98 THR A O 1
ATOM 716 N N . LEU A 1 99 ? -32.744 9.911 35.232 1.00 79.25 99 LEU A N 1
ATOM 717 C CA . LEU A 1 99 ? -32.977 11.292 34.826 1.00 79.25 99 LEU A CA 1
ATOM 718 C C . LEU A 1 99 ? -33.784 12.014 35.917 1.00 79.25 99 LEU A C 1
ATOM 720 O O . LEU A 1 99 ? -34.675 11.399 36.502 1.00 79.25 99 LEU A O 1
ATOM 724 N N . PRO A 1 100 ? -33.471 13.283 36.217 1.00 76.81 100 PRO A N 1
ATOM 725 C CA . PRO A 1 100 ? -34.317 14.099 37.078 1.00 76.81 100 PRO A CA 1
ATOM 726 C C . PRO A 1 100 ? -35.677 14.342 36.403 1.00 76.81 100 PRO A C 1
ATOM 728 O O . PRO A 1 100 ? -35.722 14.558 35.190 1.00 76.81 100 PRO A O 1
ATOM 731 N N . GLU A 1 101 ? -36.747 14.271 37.201 1.00 68.25 101 GLU A N 1
ATOM 732 C CA . GLU A 1 101 ? -38.139 14.556 36.800 1.00 68.25 101 GLU A CA 1
ATOM 733 C C . GLU A 1 101 ? -38.331 16.007 36.330 1.00 68.25 101 GLU A C 1
ATOM 735 O O . GLU A 1 101 ? -37.753 16.923 36.967 1.00 68.25 101 GLU A O 1
#

Organism: NCBI:txid282683

Solvent-accessible surface area (backbone atoms only — not comparable to full-atom values): 6597 Å² total; per-residue (Å²): 111,72,69,61,53,52,52,53,52,52,55,52,52,53,58,58,59,61,50,67,78,69,63,79,56,68,72,63,62,68,66,55,66,86,67,57,93,75,46,80,77,79,84,83,74,59,66,77,66,73,69,67,62,81,80,90,72,81,50,74,66,57,47,53,54,50,52,54,49,52,53,54,50,51,56,51,50,60,68,63,73,53,75,91,62,54,70,71,58,47,52,51,60,74,72,54,83,85,78,85,133

pLDDT: mean 85.67, std 10.84, range [52.75, 98.69]

Foldseek 3Di:
DVVVVVVVVVVVVVVVVVCVVVDDDVVVVVVDDPPPVVDPDDDDDDPCVVPPDPDDDQDPVNVVVVVVVVVVVVVVVVVVVDDPAPPVRVVVVVVPDDDDD